Protein 4R4E (pdb70)

Foldseek 3Di:
DCVVCQQQDFDDFLVVLCVLQVDDSCRLVVLVVLVLADFDADPVRTGGHGNNRSVSSNVVVVVVVVVDDSVRVCVVVVVVVPPD/DVVVVQQFDFAAFPVVLCVVLVDDPVVLVVCVVVVLAPFDADPVRTTTGGNVRSVLSNVVSVVVVVPDDPVRSVVVSVVVVVD

Nearest PDB structures (foldseek):
  4r4e-assembly1_B  TM=1.012E+00  e=9.811E-15  Bacillus subtilis subsp. subtilis str. 168
  4r4e-assembly1_A  TM=9.174E-01  e=5.681E-12  Bacillus subtilis subsp. subtilis str. 168
  7tea-assembly2_C  TM=9.817E-01  e=4.533E-08  Staphylococcus aureus
  4r24-assembly1_B  TM=9.501E-01  e=2.844E-07  Priestia megaterium WSH-002
  2zhg-assembly1_A-2  TM=8.916E-01  e=2.423E-03  Escherichia coli K-12

InterPro domains:
  IPR000551 MerR-type HTH domain [PF13411] (14-78)
  IPR000551 MerR-type HTH domain [PS00552] (15-37)
  IPR000551 MerR-type HTH domain [PS50937] (11-79)
  IPR000551 MerR-type HTH domain [SM00422] (12-80)
  IPR009061 Putative DNA-binding domain superfamily [SSF46955] (12-92)
  IPR047057 MerR transcriptional regulator [PTHR30204] (10-109)

Solvent-accessible surface area: 10407 Å² total; per-residue (Å²): 192,88,92,89,105,147,80,73,54,57,82,28,57,33,36,77,0,63,151,87,4,141,5,47,16,171,63,0,105,96,7,40,129,36,60,6,5,131,12,44,105,56,192,42,94,166,41,50,0,7,87,62,6,12,54,23,0,74,90,0,40,104,4,43,114,87,44,5,50,31,23,0,0,90,60,12,19,64,101,60,102,86,107,150,194,71,63,103,89,147,100,50,91,44,96,60,65,51,37,81,2,62,137,94,1,123,6,47,35,147,49,0,103,81,13,27,140,46,40,14,1,138,4,48,104,48,182,38,106,168,53,43,0,7,98,71,8,15,80,20,0,72,62,0,49,86,5,67,120,71,45,6,48,41,22,0,0,91,38,33,14,59,98,48,110,91,122

Secondary structure (DSSP, 8-state):
-HHHHHHH---EEHHHHHHHHT--HHHHHHHHHTTS---EE-SS--EEE-HHHHHHHHHHHHHHHTT--HHHHHHHHHHHHT-/-TTHHHHT---EEHHHHHHHH---HHHHHHHHHTTS---EE-TT--EEE-HHHHHHHHHHHHHHHTT--HHHHHHHHHHHTT--

GO terms:
  GO:0042802 identical protein binding (F, IPI)
  GO:0005515 protein binding (F, IPI)

Sequence (167 aa):
MSDNIRRSMPLFPIGIVMQLTELSARQIRYYEENGLIFPARTEGNRRLFSFHDVDKLLEIKHLIEQGVNMAGIKQILAKAEAEPMSDNIRRSMPLFPIGIVMQLTELSARQIRYYEENGLIFPARTEGNRRLFSFHDVDKLLEIKHLIEQGVNMAGIKQILAKAEAE

CATH classification: 1.10.1660.10

Radius of gyration: 20.87 Å; Cα contacts (8 Å, |Δi|>4): 191; chains: 2; bounding box: 26×64×48 Å

B-factor: mean 81.99, std 25.89, range [33.85, 176.74]

Organism: Bacillus subtilis (strain 168) (NCBI:txid224308)

Structure (mmCIF, N/CA/C/O backbone):
data_4R4E
#
_entry.id   4R4E
#
_cell.length_a   76.350
_cell.length_b   103.300
_cell.length_c   137.140
_cell.angle_alpha   90.00
_cell.angle_beta   90.00
_cell.angle_gamma   90.00
#
_symmetry.space_group_name_H-M   'I 21 21 21'
#
loop_
_entity.id
_entity.type
_entity.pdbx_description
1 polymer 'HTH-type transcriptional regulator GlnR'
2 polymer "DNA (5'-D(*AP*TP*TP*CP*TP*GP*AP*CP*A)-3')"
3 polymer "DNA (5'-D(*TP*GP*TP*CP*AP*GP*TP*A)-3')"
4 non-polymer '3-CYCLOHEXYL-1-PROPYLSULFONIC ACID'
5 water water
#
loop_
_atom_site.group_PDB
_atom_site.id
_atom_site.type_symbol
_atom_site.label_atom_id
_atom_site.label_alt_id
_atom_site.label_comp_id
_atom_site.label_asym_id
_atom_site.label_entity_id
_atom_site.label_seq_id
_atom_site.pdbx_PDB_ins_code
_atom_site.Cartn_x
_atom_site.Cartn_y
_atom_site.Cartn_z
_atom_site.occupancy
_atom_site.B_iso_or_equiv
_atom_site.auth_seq_id
_atom_site.auth_comp_id
_atom_site.auth_asym_id
_atom_site.auth_atom_id
_atom_site.pdbx_PDB_model_num
ATOM 1 N N . MET A 1 1 ? 11.800 27.423 0.742 1.00 156.22 1 MET B N 1
ATOM 2 C CA . MET A 1 1 ? 11.179 26.405 1.636 1.00 157.62 1 MET B CA 1
ATOM 3 C C . MET A 1 1 ? 11.133 26.854 3.094 1.00 157.44 1 MET B C 1
ATOM 4 O O . MET A 1 1 ? 11.558 26.131 3.996 1.00 158.87 1 MET B O 1
ATOM 9 N N . SER A 1 2 ? 10.610 28.054 3.323 1.00 154.99 2 SER B N 1
ATOM 10 C CA . SER A 1 2 ? 10.503 28.589 4.675 1.00 152.25 2 SER B CA 1
ATOM 11 C C . SER A 1 2 ? 9.403 27.866 5.445 1.00 151.53 2 SER B C 1
ATOM 12 O O . SER A 1 2 ? 8.877 28.383 6.431 1.00 151.07 2 SER B O 1
ATOM 15 N N . ASP A 1 3 ? 9.058 26.664 4.998 1.00 150.94 3 ASP B N 1
ATOM 16 C CA . ASP A 1 3 ? 8.005 25.893 5.648 1.00 150.67 3 ASP B CA 1
ATOM 17 C C . ASP A 1 3 ? 8.582 25.001 6.741 1.00 148.37 3 ASP B C 1
ATOM 18 O O . ASP A 1 3 ? 7.952 24.801 7.791 1.00 150.12 3 ASP B O 1
ATOM 23 N N . ASN A 1 4 ? 9.784 24.474 6.494 1.00 144.13 4 ASN B N 1
ATOM 24 C CA . ASN A 1 4 ? 10.365 23.560 7.457 1.00 141.70 4 ASN B CA 1
ATOM 25 C C . ASN A 1 4 ? 10.612 24.207 8.801 1.00 139.94 4 ASN B C 1
ATOM 26 O O . ASN A 1 4 ? 10.395 23.572 9.833 1.00 139.70 4 ASN B O 1
ATOM 31 N N . ILE A 1 5 ? 11.046 25.461 8.799 1.00 136.55 5 ILE B N 1
ATOM 32 C CA . ILE A 1 5 ? 11.303 26.164 10.047 1.00 132.43 5 ILE B CA 1
ATOM 33 C C . ILE A 1 5 ? 9.989 26.317 10.802 1.00 128.25 5 ILE B C 1
ATOM 34 O O . ILE A 1 5 ? 9.954 26.233 12.026 1.00 127.52 5 ILE B O 1
ATOM 39 N N . ARG A 1 6 ? 8.906 26.531 10.064 1.00 123.86 6 ARG B N 1
ATOM 40 C CA . ARG A 1 6 ? 7.602 26.679 10.685 1.00 119.60 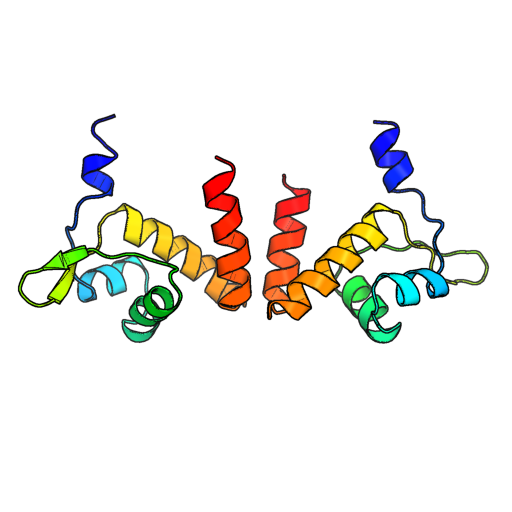6 ARG B CA 1
ATOM 41 C C . ARG A 1 6 ? 7.111 25.351 11.216 1.00 115.61 6 ARG B C 1
ATOM 42 O O . ARG A 1 6 ? 6.402 25.308 12.217 1.00 119.32 6 ARG B O 1
ATOM 50 N N . ARG A 1 7 ? 7.489 24.266 10.547 1.00 110.23 7 ARG B N 1
ATOM 51 C CA . ARG A 1 7 ? 7.054 22.943 10.969 1.00 105.07 7 ARG B CA 1
ATOM 52 C C . ARG A 1 7 ? 7.896 22.404 12.128 1.00 98.64 7 ARG B C 1
ATOM 53 O O . ARG A 1 7 ? 7.442 21.560 12.899 1.00 94.19 7 ARG B O 1
ATOM 61 N N . SER A 1 8 ? 9.115 22.908 12.258 1.00 91.12 8 SER B N 1
ATOM 62 C CA . SER A 1 8 ? 10.002 22.482 13.330 1.00 93.51 8 SER B CA 1
ATOM 63 C C . SER A 1 8 ? 9.947 23.529 14.425 1.00 94.25 8 SER B C 1
ATOM 64 O O . SER A 1 8 ? 10.894 23.700 15.192 1.00 94.81 8 SER B O 1
ATOM 67 N N . MET A 1 9 ? 8.820 24.223 14.496 1.00 91.08 9 MET B N 1
ATOM 68 C CA . MET A 1 9 ? 8.645 25.295 15.461 1.00 92.13 9 MET B CA 1
ATOM 69 C C . MET A 1 9 ? 7.747 24.914 16.641 1.00 90.52 9 MET B C 1
ATOM 70 O O . MET A 1 9 ? 6.584 24.558 16.456 1.00 90.82 9 MET B O 1
ATOM 75 N N . PRO A 1 10 ? 8.286 24.974 17.874 1.00 87.21 10 PRO B N 1
ATOM 76 C CA . PRO A 1 10 ? 7.528 24.637 19.090 1.00 84.17 10 PRO B CA 1
ATOM 77 C C . PRO A 1 10 ? 6.342 25.578 19.238 1.00 79.71 10 PRO B C 1
ATOM 78 O O . PRO A 1 10 ? 6.518 26.780 19.400 1.00 85.21 10 PRO B O 1
ATOM 82 N N . LEU A 1 11 ? 5.134 25.038 19.190 1.00 76.73 11 LEU B N 1
ATOM 83 C CA . LEU A 1 11 ? 3.961 25.880 19.293 1.00 74.19 11 LEU B CA 1
ATOM 84 C C . LEU A 1 11 ? 2.918 25.434 20.301 1.00 77.88 11 LEU B C 1
ATOM 85 O O . LEU A 1 11 ? 2.341 26.274 20.984 1.00 83.66 11 LEU B O 1
ATOM 90 N N . PHE A 1 12 ? 2.656 24.132 20.400 1.00 84.01 12 PHE B N 1
ATOM 91 C CA . PHE A 1 12 ? 1.637 23.665 21.345 1.00 87.25 12 PHE B CA 1
ATOM 92 C C . PHE A 1 12 ? 2.102 22.725 22.429 1.00 83.47 12 PHE B C 1
ATOM 93 O O . PHE A 1 12 ? 3.040 21.948 22.247 1.00 86.42 12 PHE B O 1
ATOM 101 N N . PRO A 1 13 ? 1.442 22.800 23.593 1.00 80.29 13 PRO B N 1
ATOM 102 C CA . PRO A 1 13 ? 1.745 21.969 24.755 1.00 78.61 13 PRO B CA 1
ATOM 103 C C . PRO A 1 13 ? 0.992 20.633 24.687 1.00 77.50 13 PRO B C 1
ATOM 104 O O . PRO A 1 13 ? -0.009 20.504 23.975 1.00 68.95 13 PRO B O 1
ATOM 108 N N . ILE A 1 14 ? 1.495 19.657 25.442 1.00 79.60 14 ILE B N 1
ATOM 109 C CA . ILE A 1 14 ? 0.962 18.294 25.527 1.00 70.68 14 ILE B CA 1
ATOM 110 C C . ILE A 1 14 ? -0.577 18.195 25.503 1.00 73.85 14 ILE B C 1
ATOM 111 O O . ILE A 1 14 ? -1.143 17.282 24.895 1.00 72.66 14 ILE B O 1
ATOM 116 N N . GLY A 1 15 ? -1.243 19.135 26.166 1.00 72.94 15 GLY B N 1
ATOM 117 C CA . GLY A 1 15 ? -2.694 19.133 26.212 1.00 70.47 15 GLY B CA 1
ATOM 118 C C . GLY A 1 15 ? -3.363 19.353 24.866 1.00 70.76 15 GLY B C 1
ATOM 119 O O . GLY A 1 15 ? -4.349 18.690 24.563 1.00 74.11 15 GLY B O 1
ATOM 120 N N . ILE A 1 16 ? -2.856 20.283 24.056 1.00 71.63 16 ILE B N 1
ATOM 121 C CA . ILE A 1 16 ? -3.442 20.534 22.733 1.00 69.36 16 ILE B CA 1
ATOM 122 C C . ILE A 1 16 ? -3.150 19.336 21.823 1.00 68.48 16 ILE B C 1
ATOM 123 O O . ILE A 1 16 ? -4.028 18.862 21.097 1.00 67.89 16 ILE B O 1
ATOM 128 N N . VAL A 1 17 ? -1.914 18.844 21.885 1.00 68.06 17 VAL B N 1
ATOM 129 C CA . VAL A 1 17 ? -1.492 17.694 21.092 1.00 65.86 17 VAL B CA 1
ATOM 130 C C . VAL A 1 17 ? -2.461 16.536 21.300 1.00 67.21 17 VAL B C 1
ATOM 131 O O . VAL A 1 17 ? -2.898 15.889 20.351 1.00 68.01 17 VAL B O 1
ATOM 135 N N . MET A 1 18 ? -2.794 16.277 22.553 1.00 65.96 18 MET B N 1
ATOM 136 C CA . MET A 1 18 ? -3.717 15.206 22.863 1.00 72.13 18 MET B CA 1
ATOM 137 C C . MET A 1 18 ? -4.989 15.341 22.037 1.00 73.07 18 MET B C 1
ATOM 138 O O . MET A 1 18 ? -5.548 14.346 21.583 1.00 76.58 18 MET B O 1
ATOM 143 N N . GLN A 1 19 ? -5.440 16.572 21.837 1.00 76.32 19 GLN B N 1
ATOM 144 C CA . GLN A 1 19 ? -6.660 16.817 21.072 1.00 81.29 19 GLN B CA 1
ATOM 145 C C . GLN A 1 19 ? -6.455 16.613 19.570 1.00 81.63 19 GLN B C 1
ATOM 146 O O . GLN A 1 19 ? -7.374 16.198 18.858 1.00 81.10 19 GLN B O 1
ATOM 152 N N . LEU A 1 20 ? -5.244 16.891 19.097 1.00 76.76 20 LEU B N 1
ATOM 153 C CA . LEU A 1 20 ? -4.932 16.749 17.681 1.00 79.66 20 LEU B CA 1
ATOM 154 C C . LEU A 1 20 ? -4.593 15.321 17.243 1.00 83.65 20 LEU B C 1
ATOM 155 O O . LEU A 1 20 ? -4.664 15.006 16.052 1.00 83.56 20 LEU B O 1
ATOM 160 N N . THR A 1 21 ? -4.240 14.459 18.198 1.00 82.02 21 THR B N 1
ATOM 161 C CA . THR A 1 21 ? -3.863 13.080 17.884 1.00 75.97 21 THR B CA 1
ATOM 162 C C . THR A 1 21 ? -4.672 12.027 18.627 1.00 77.63 21 THR B C 1
ATOM 163 O O . THR A 1 21 ? -4.543 10.831 18.355 1.00 80.25 21 THR B O 1
ATOM 167 N N . GLU A 1 22 ? -5.502 12.459 19.564 1.00 73.06 22 GLU B N 1
ATOM 168 C CA . GLU A 1 22 ? -6.296 11.515 20.340 1.00 76.75 22 GLU B CA 1
ATOM 169 C C . GLU A 1 22 ? -5.410 10.533 21.110 1.00 72.61 22 GLU B C 1
ATOM 170 O O . GLU A 1 22 ? -5.807 9.403 21.365 1.00 75.45 22 GLU B O 1
ATOM 176 N N . LEU A 1 23 ? -4.205 10.961 21.465 1.00 72.83 23 LEU B N 1
ATOM 177 C CA . LEU A 1 23 ? -3.284 10.125 22.231 1.00 69.46 23 LEU B CA 1
ATOM 178 C C . LEU A 1 23 ? -3.219 10.650 23.659 1.00 71.74 23 LEU B C 1
ATOM 179 O O . LEU A 1 23 ? -3.192 11.865 23.866 1.00 75.11 23 LEU B O 1
ATOM 184 N N . SER A 1 24 ? -3.182 9.757 24.645 1.00 68.16 24 SER B N 1
ATOM 185 C CA . SER A 1 24 ? -3.113 10.211 26.036 1.00 66.96 24 SER B CA 1
ATOM 186 C C . SER A 1 24 ? -1.739 10.807 26.322 1.00 65.60 24 SER B C 1
ATOM 187 O O . SER A 1 24 ? -0.780 10.601 25.571 1.00 65.63 24 SER B O 1
ATOM 190 N N . ALA A 1 25 ? -1.634 11.545 27.415 1.00 63.07 25 ALA B N 1
ATOM 191 C CA . ALA A 1 25 ? -0.356 12.139 27.751 1.00 61.10 25 ALA B CA 1
ATOM 192 C C . ALA A 1 25 ? 0.642 11.035 28.101 1.00 61.60 25 ALA B C 1
ATOM 193 O O . ALA A 1 25 ? 1.845 11.163 27.834 1.00 56.53 25 ALA B O 1
ATOM 195 N N . ARG A 1 26 ? 0.133 9.944 28.676 1.00 61.01 26 ARG B N 1
ATOM 196 C CA . ARG A 1 26 ? 0.973 8.810 29.057 1.00 61.94 26 ARG B CA 1
ATOM 197 C C . ARG A 1 26 ? 1.622 8.263 27.803 1.00 63.85 26 ARG B C 1
ATOM 198 O O . ARG A 1 26 ? 2.840 8.074 27.750 1.00 70.40 26 ARG B O 1
ATOM 206 N N . GLN A 1 27 ? 0.792 8.019 26.792 1.00 59.69 27 GLN B N 1
ATOM 207 C CA . GLN A 1 27 ? 1.257 7.476 25.518 1.00 60.06 27 GLN B CA 1
ATOM 208 C C . GLN A 1 27 ? 2.268 8.393 24.871 1.00 63.78 27 GLN B C 1
ATOM 209 O O . GLN A 1 27 ? 3.385 7.978 24.532 1.00 62.78 27 GLN B O 1
ATOM 215 N N . ILE A 1 28 ? 1.854 9.648 24.706 1.00 63.21 28 ILE B N 1
ATOM 216 C CA . ILE A 1 28 ? 2.687 10.661 24.084 1.00 65.55 28 ILE B CA 1
ATOM 217 C C . ILE A 1 28 ? 4.048 10.725 24.759 1.00 66.24 28 ILE B C 1
ATOM 218 O O . ILE A 1 28 ? 5.078 10.724 24.088 1.00 66.05 28 ILE B O 1
ATOM 223 N N . ARG A 1 29 ? 4.053 10.758 26.086 1.00 59.59 29 ARG B N 1
ATOM 224 C CA . ARG A 1 29 ? 5.305 10.834 26.814 1.00 66.12 29 ARG B CA 1
ATOM 225 C C . ARG A 1 29 ? 6.090 9.532 26.690 1.00 71.04 29 ARG B C 1
ATOM 226 O O . ARG A 1 29 ? 7.325 9.540 26.575 1.00 65.19 29 ARG B O 1
ATOM 234 N N . TYR A 1 30 ? 5.364 8.417 26.697 1.00 71.36 30 TYR B N 1
ATOM 235 C CA . TYR A 1 30 ? 5.985 7.102 26.604 1.00 73.94 30 TYR B CA 1
ATOM 236 C C . TYR A 1 30 ? 6.740 6.926 25.291 1.00 75.45 30 TYR B C 1
ATOM 237 O O . TYR A 1 30 ? 7.870 6.419 25.277 1.00 74.54 30 TYR B O 1
ATOM 246 N N . TYR A 1 31 ? 6.127 7.344 24.187 1.00 71.96 31 TYR B N 1
ATOM 247 C CA . TYR A 1 31 ? 6.801 7.224 22.903 1.00 72.39 31 TYR B CA 1
ATOM 248 C C . TYR A 1 31 ? 8.100 8.028 22.951 1.00 72.74 31 TYR B C 1
ATOM 249 O O . TYR A 1 31 ? 9.076 7.687 22.284 1.00 73.11 31 TYR B O 1
ATOM 258 N N . GLU A 1 32 ? 8.117 9.092 23.748 1.00 75.37 32 GLU B N 1
ATOM 259 C CA . GLU A 1 32 ? 9.325 9.896 23.889 1.00 80.12 32 GLU B CA 1
ATOM 260 C C . GLU A 1 32 ? 10.405 9.093 24.641 1.00 82.80 32 GLU B C 1
ATOM 261 O O . GLU A 1 32 ? 11.585 9.149 24.290 1.00 84.40 32 GLU B O 1
ATOM 267 N N . GLU A 1 33 ? 10.003 8.341 25.665 1.00 81.82 33 GLU B N 1
ATOM 268 C CA . GLU A 1 33 ? 10.950 7.520 26.422 1.00 85.87 33 GLU B CA 1
ATOM 269 C C . GLU A 1 33 ? 11.641 6.503 25.520 1.00 87.35 33 GLU B C 1
ATOM 270 O O . GLU A 1 33 ? 12.704 5.986 25.855 1.00 87.99 33 GLU B O 1
ATOM 276 N N . ASN A 1 34 ? 11.034 6.207 24.378 1.00 84.60 34 ASN B N 1
ATOM 277 C CA . ASN A 1 34 ? 11.622 5.245 23.459 1.00 83.22 34 ASN B CA 1
ATOM 278 C C . ASN A 1 34 ? 12.390 5.894 22.317 1.00 82.44 34 ASN B C 1
ATOM 279 O O . ASN A 1 34 ? 12.840 5.214 21.395 1.00 82.69 34 ASN B O 1
ATOM 284 N N . GLY A 1 35 ? 12.539 7.209 22.378 1.00 76.00 35 GLY B N 1
ATOM 285 C CA . GLY A 1 35 ? 13.274 7.896 21.339 1.00 79.72 35 GLY B CA 1
ATOM 286 C C . GLY A 1 35 ? 12.482 8.087 20.064 1.00 84.53 35 GLY B C 1
ATOM 287 O O . GLY A 1 35 ? 13.044 8.472 19.042 1.00 87.75 35 GLY B O 1
ATOM 288 N N . LEU A 1 36 ? 11.180 7.822 20.114 1.00 86.44 36 LEU B N 1
ATOM 289 C CA . LEU A 1 36 ? 10.325 7.989 18.942 1.00 86.63 36 LEU B CA 1
ATOM 290 C C . LEU A 1 36 ? 10.114 9.463 18.575 1.00 89.28 36 LEU B C 1
ATOM 291 O O . LEU A 1 36 ? 9.929 9.796 17.401 1.00 91.06 36 LEU B O 1
ATOM 296 N N . ILE A 1 37 ? 10.143 10.338 19.578 1.00 87.78 37 ILE B N 1
ATOM 297 C CA . ILE A 1 37 ? 9.964 11.770 19.359 1.00 88.0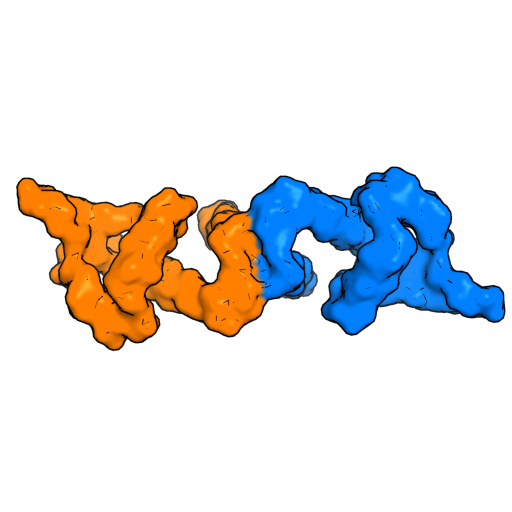8 37 ILE B CA 1
ATOM 298 C C . ILE A 1 37 ? 10.935 12.575 20.211 1.00 92.59 37 ILE B C 1
ATOM 299 O O . ILE A 1 37 ? 11.390 12.118 21.260 1.00 91.13 37 ILE B O 1
ATOM 304 N N . PHE A 1 38 ? 11.231 13.783 19.749 1.00 96.24 38 PHE B N 1
ATOM 305 C CA . PHE A 1 38 ? 12.157 14.678 20.425 1.00 100.91 38 PHE B CA 1
ATOM 306 C C . PHE A 1 38 ? 11.578 16.092 20.563 1.00 99.91 38 PHE B C 1
ATOM 307 O O . PHE A 1 38 ? 12.034 17.027 19.908 1.00 99.86 38 PHE B O 1
ATOM 315 N N . PRO A 1 39 ? 10.558 16.258 21.421 1.00 99.02 39 PRO B N 1
ATOM 316 C CA . PRO A 1 39 ? 9.885 17.541 21.673 1.00 96.70 39 PRO B CA 1
ATOM 317 C C . PRO A 1 3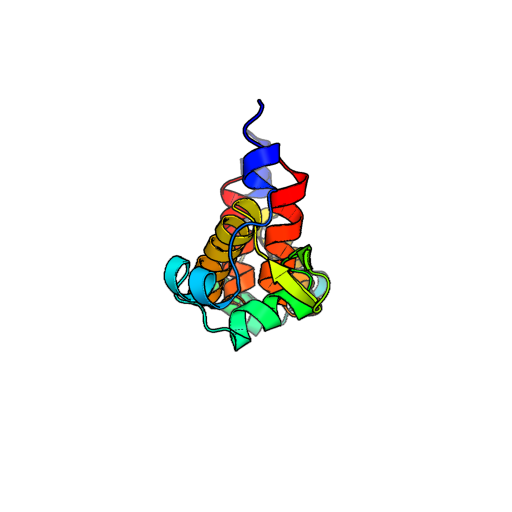9 ? 10.804 18.541 22.361 1.00 96.09 39 PRO B C 1
ATOM 318 O O . PRO A 1 39 ? 11.583 18.165 23.235 1.00 101.89 39 PRO B O 1
ATOM 322 N N . ALA A 1 40 ? 10.711 19.813 21.984 1.00 94.44 40 ALA B N 1
ATOM 323 C CA . ALA A 1 40 ? 11.542 20.834 22.615 1.00 90.30 40 ALA B CA 1
ATOM 324 C C . ALA A 1 40 ? 10.986 21.173 24.000 1.00 87.59 40 ALA B C 1
ATOM 325 O O . ALA A 1 40 ? 9.815 20.913 24.297 1.00 80.67 40 ALA B O 1
ATOM 327 N N . ARG A 1 41 ? 11.827 21.760 24.842 1.00 87.55 41 ARG B N 1
ATOM 328 C CA . ARG A 1 41 ? 11.425 22.121 26.198 1.00 86.83 41 ARG B CA 1
ATOM 329 C C . ARG A 1 41 ? 11.517 23.625 26.464 1.00 86.02 41 ARG B C 1
ATOM 330 O O . ARG A 1 41 ? 12.281 24.330 25.808 1.00 84.71 41 ARG B O 1
ATOM 338 N N . THR A 1 42 ? 10.743 24.104 27.434 1.00 86.59 42 THR B N 1
ATOM 339 C CA . THR A 1 42 ? 10.748 25.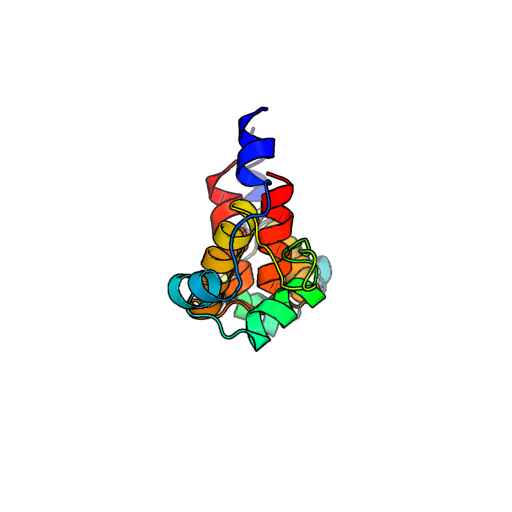518 27.810 1.00 87.19 42 THR B CA 1
ATOM 340 C C . THR A 1 42 ? 11.647 25.723 29.019 1.00 95.02 42 THR B C 1
ATOM 341 O O . THR A 1 42 ? 12.429 24.843 29.376 1.00 101.88 42 THR B O 1
ATOM 345 N N . GLU A 1 43 ? 11.533 26.889 29.649 1.00 100.17 43 GLU B N 1
ATOM 346 C CA . GLU A 1 43 ? 12.325 27.180 30.838 1.00 103.90 43 GLU B CA 1
ATOM 347 C C . GLU A 1 43 ? 11.775 26.371 32.002 1.00 101.75 43 GLU B C 1
ATOM 348 O O . GLU A 1 43 ? 12.482 26.104 32.972 1.00 104.20 43 GLU B O 1
ATOM 354 N N . GLY A 1 44 ? 10.506 25.990 31.894 1.00 99.31 44 GLY B N 1
ATOM 355 C CA . GLY A 1 44 ? 9.865 25.217 32.940 1.00 95.19 44 GLY B CA 1
ATOM 356 C C . GLY A 1 44 ? 9.837 23.740 32.622 1.00 94.55 44 GLY B C 1
ATOM 357 O O . GLY A 1 44 ? 9.056 22.982 33.201 1.00 98.69 44 GLY B O 1
ATOM 358 N N . ASN A 1 45 ? 10.694 23.331 31.695 1.00 92.36 45 ASN B N 1
ATOM 359 C CA . ASN A 1 45 ? 10.784 21.935 31.292 1.00 93.15 45 ASN B CA 1
ATOM 360 C C . ASN A 1 45 ? 9.481 21.424 30.689 1.00 92.33 45 ASN B C 1
ATOM 361 O O . ASN A 1 45 ? 9.281 20.216 30.592 1.00 95.08 45 ASN B O 1
ATOM 366 N N . ARG A 1 46 ? 8.589 22.336 30.30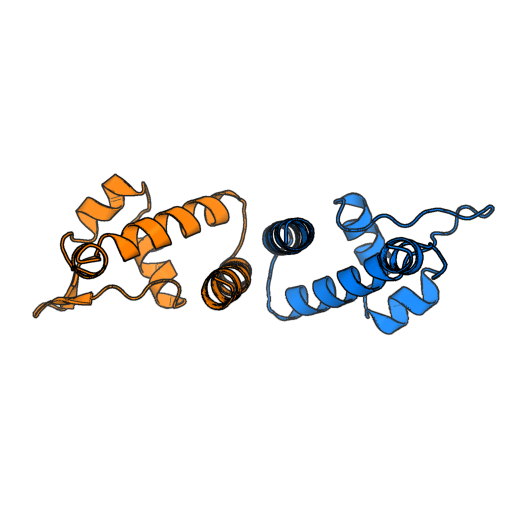9 1.00 94.07 46 ARG B N 1
ATOM 367 C CA . ARG A 1 46 ? 7.322 21.939 29.693 1.00 93.78 46 ARG B CA 1
ATOM 368 C C . ARG A 1 46 ? 7.539 21.665 28.209 1.00 92.4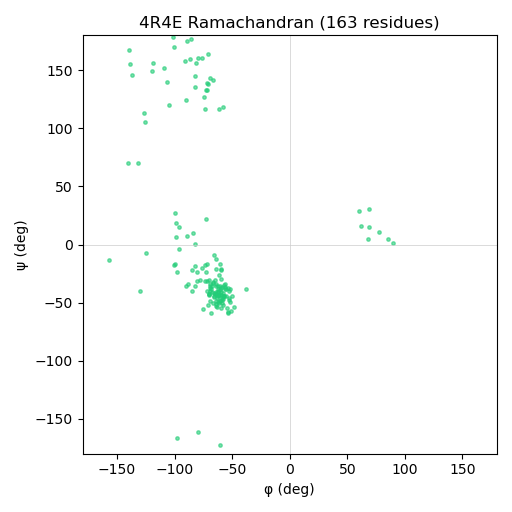1 46 ARG B C 1
ATOM 369 O O . ARG A 1 46 ? 8.211 22.423 27.500 1.00 93.44 46 ARG B O 1
ATOM 377 N N . ARG A 1 47 ? 6.965 20.566 27.745 1.00 87.49 47 ARG B N 1
ATOM 378 C CA . ARG A 1 47 ? 7.105 20.177 26.358 1.00 85.32 47 ARG B CA 1
ATOM 379 C C . ARG A 1 47 ? 6.305 21.059 25.400 1.00 80.74 47 ARG B C 1
ATOM 380 O O . ARG A 1 47 ? 5.128 21.353 25.628 1.00 75.61 47 ARG B O 1
ATOM 388 N N . LEU A 1 48 ? 6.967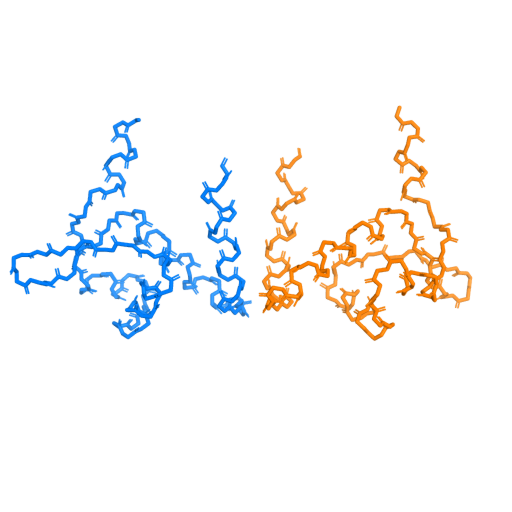 21.488 24.331 1.00 81.59 48 LEU B N 1
ATOM 389 C CA . LEU A 1 48 ? 6.334 22.299 23.296 1.00 81.33 48 LEU B CA 1
ATOM 390 C C . LEU A 1 48 ? 6.563 21.582 21.970 1.00 79.50 48 LEU B C 1
ATOM 391 O O . LEU A 1 48 ? 7.673 21.576 21.428 1.00 77.13 48 LEU B O 1
ATOM 396 N N . PHE A 1 49 ? 5.502 20.958 21.472 1.00 78.85 49 PHE B N 1
ATOM 397 C CA . PHE A 1 49 ? 5.554 20.201 20.230 1.00 81.50 49 PHE B CA 1
ATOM 398 C C . PHE A 1 49 ? 5.408 21.100 19.007 1.00 82.05 49 PHE B C 1
ATOM 399 O O . PHE A 1 49 ? 4.676 22.088 19.034 1.00 81.79 49 PHE B O 1
ATOM 407 N N . SER A 1 50 ? 6.115 20.746 17.939 1.00 84.23 50 SER B N 1
ATOM 408 C CA . SER A 1 50 ? 6.063 21.483 16.682 1.00 85.00 50 SER B CA 1
ATOM 409 C C . SER A 1 50 ? 5.154 20.706 15.736 1.00 83.66 50 SER B C 1
ATOM 410 O O . SER A 1 50 ? 4.641 19.653 16.103 1.00 88.67 50 SER B O 1
ATOM 413 N N . PHE A 1 51 ? 4.943 21.220 14.529 1.00 86.27 51 PHE B N 1
ATOM 414 C CA . PHE A 1 51 ? 4.099 20.529 13.557 1.00 88.57 51 PHE B CA 1
ATOM 415 C C . PHE A 1 51 ? 4.709 19.181 13.165 1.00 90.49 51 PHE B C 1
ATOM 416 O O . PHE A 1 51 ? 3.994 18.213 12.902 1.00 84.98 51 PHE B O 1
ATOM 424 N N . HIS A 1 52 ? 6.036 19.128 13.121 1.00 92.62 52 HIS B N 1
ATOM 425 C CA . HIS A 1 52 ? 6.729 17.898 12.775 1.00 96.69 52 HIS B CA 1
ATOM 426 C C . HIS A 1 52 ? 6.465 16.813 13.819 1.00 92.82 52 HIS B C 1
ATOM 427 O O . HIS A 1 52 ? 6.250 15.651 13.472 1.00 94.60 52 HIS B O 1
ATOM 434 N N . ASP A 1 53 ? 6.473 17.196 15.094 1.00 90.04 53 ASP B N 1
ATOM 435 C CA . ASP A 1 53 ? 6.236 16.252 16.183 1.00 83.58 53 ASP B CA 1
ATOM 436 C C . ASP A 1 53 ? 4.840 15.634 16.117 1.00 79.48 53 ASP B C 1
ATOM 437 O O . ASP A 1 53 ? 4.669 14.438 16.360 1.00 77.36 53 ASP B O 1
ATOM 442 N N . VAL A 1 54 ? 3.848 16.457 15.791 1.00 79.62 54 VAL B N 1
ATOM 443 C CA . VAL A 1 54 ? 2.454 16.015 15.686 1.00 81.14 54 VAL B CA 1
ATOM 444 C C . VAL A 1 54 ? 2.298 15.026 14.533 1.00 80.34 54 VAL B C 1
ATOM 445 O O . VAL A 1 54 ? 1.592 14.022 14.645 1.00 73.44 54 VAL B O 1
ATOM 449 N N . ASP A 1 55 ? 2.956 15.324 13.420 1.00 83.42 55 ASP B N 1
ATOM 450 C CA . ASP A 1 55 ? 2.910 14.448 12.261 1.00 88.20 55 ASP B CA 1
ATOM 451 C C . ASP A 1 55 ? 3.555 13.123 12.641 1.00 88.92 55 ASP B C 1
ATOM 452 O O . ASP A 1 55 ? 2.943 12.065 12.477 1.00 85.76 55 ASP B O 1
ATOM 457 N N . LYS A 1 56 ? 4.782 13.189 13.165 1.00 86.61 56 LYS B N 1
ATOM 458 C CA . LYS A 1 56 ? 5.510 11.991 13.577 1.00 86.02 56 LYS B CA 1
ATOM 459 C C . LYS A 1 56 ? 4.727 11.227 14.648 1.00 85.13 56 LYS B C 1
ATOM 460 O O . LYS A 1 56 ? 4.921 10.028 14.841 1.00 89.51 56 LYS B O 1
ATOM 466 N N . LEU A 1 57 ? 3.831 11.931 15.330 1.00 82.62 57 LEU B N 1
ATOM 467 C CA . LEU A 1 57 ? 3.002 11.337 16.371 1.00 76.30 57 LEU B CA 1
ATOM 468 C C . LEU A 1 57 ? 1.796 10.623 15.756 1.00 75.74 57 LEU B C 1
ATOM 469 O O . LEU A 1 57 ? 1.346 9.594 16.261 1.00 72.38 57 LEU B O 1
ATOM 474 N N . LEU A 1 58 ? 1.263 11.181 14.671 1.00 80.21 58 LEU B N 1
ATOM 475 C CA . LEU A 1 58 ? 0.120 10.578 13.986 1.00 76.61 58 LEU B CA 1
ATOM 476 C C . LEU A 1 58 ? 0.531 9.248 13.358 1.00 78.65 58 LEU B C 1
ATOM 477 O O . LEU A 1 58 ? -0.272 8.315 13.289 1.00 74.16 58 LEU B O 1
ATOM 482 N N . GLU A 1 59 ? 1.790 9.173 12.914 1.00 81.56 59 GLU B N 1
ATOM 483 C CA . GLU A 1 59 ? 2.354 7.955 12.325 1.00 81.09 59 GLU B CA 1
ATOM 484 C C . GLU A 1 59 ? 2.371 6.868 13.399 1.00 78.08 59 GLU B C 1
ATOM 485 O O . GLU A 1 59 ? 1.922 5.742 13.172 1.00 79.58 59 GLU B O 1
ATOM 491 N N . ILE A 1 60 ? 2.877 7.221 14.575 1.00 72.33 60 ILE B N 1
ATOM 492 C CA . ILE A 1 60 ? 2.946 6.289 15.686 1.00 70.86 60 ILE B CA 1
ATOM 493 C C . ILE A 1 60 ? 1.551 5.801 16.049 1.00 70.64 60 ILE B C 1
ATOM 494 O O . ILE A 1 60 ? 1.365 4.628 16.380 1.00 71.97 60 ILE B O 1
ATOM 499 N N . LYS A 1 61 ? 0.561 6.684 15.979 1.00 71.26 61 LYS B N 1
ATOM 500 C CA . LYS A 1 61 ? -0.788 6.252 16.336 1.00 75.25 61 LYS B CA 1
ATOM 501 C C . LYS A 1 61 ? -1.289 5.183 15.379 1.00 72.02 61 LYS B C 1
ATOM 502 O O . LYS A 1 61 ? -1.897 4.192 15.799 1.00 64.12 61 LYS B O 1
ATOM 508 N N . HIS A 1 62 ? -1.023 5.390 14.091 1.00 74.23 62 HIS B N 1
ATOM 509 C CA . HIS A 1 62 ? -1.451 4.456 13.062 1.00 78.80 62 HIS B CA 1
ATOM 510 C C . HIS A 1 62 ? -0.872 3.066 13.318 1.00 77.79 62 HIS B C 1
ATOM 511 O O . HIS A 1 62 ? -1.605 2.070 13.337 1.00 76.32 62 HIS B O 1
ATOM 518 N N . LEU A 1 63 ? 0.438 3.003 13.532 1.00 73.73 63 LEU B N 1
ATOM 519 C CA . LEU A 1 63 ? 1.092 1.730 13.797 1.00 71.93 63 LEU B CA 1
ATOM 520 C C . LEU A 1 63 ? 0.612 1.153 15.124 1.00 69.80 63 LEU B C 1
ATOM 521 O O . LEU A 1 63 ? 0.289 -0.030 15.207 1.00 67.92 63 LEU B O 1
ATOM 526 N N . ILE A 1 64 ? 0.558 2.001 16.149 1.00 74.80 64 ILE B N 1
ATOM 527 C CA . ILE A 1 64 ? 0.118 1.599 17.487 1.00 77.21 64 ILE B CA 1
ATOM 528 C C . ILE A 1 64 ? -1.237 0.898 17.420 1.00 76.37 64 ILE B C 1
ATOM 529 O O . ILE A 1 64 ? -1.472 -0.085 18.122 1.00 70.02 64 ILE B O 1
ATOM 534 N N . GLU A 1 65 ? -2.123 1.413 16.571 1.00 77.48 65 GLU B N 1
ATOM 535 C CA . GLU A 1 65 ? -3.450 0.840 16.420 1.00 82.17 65 GLU B CA 1
ATOM 536 C C . GLU A 1 65 ? -3.383 -0.428 15.596 1.00 84.00 65 GLU B C 1
ATOM 537 O O . GLU A 1 65 ? -4.286 -1.257 15.652 1.00 90.94 65 GLU B O 1
ATOM 543 N N . GLN A 1 66 ? -2.308 -0.575 14.831 1.00 81.71 66 GLN B N 1
ATOM 544 C CA . GLN A 1 66 ? -2.119 -1.762 14.009 1.00 77.59 66 GLN B CA 1
ATOM 545 C C . GLN A 1 66 ? -1.548 -2.910 14.845 1.00 77.32 66 GLN B C 1
ATOM 546 O O . GLN A 1 66 ? -1.308 -3.994 14.327 1.00 82.30 66 GLN B O 1
ATOM 552 N N . GLY A 1 67 ? -1.323 -2.666 16.135 1.00 75.41 67 GLY B N 1
ATOM 553 C CA . GLY A 1 67 ? -0.785 -3.701 17.007 1.00 74.46 67 GLY B CA 1
ATOM 554 C C . GLY A 1 67 ? 0.734 -3.771 17.104 1.00 74.75 67 GLY B C 1
ATOM 555 O O . GLY A 1 67 ? 1.282 -4.631 17.803 1.00 71.46 67 GLY B O 1
ATOM 556 N N . VAL A 1 68 ? 1.423 -2.873 16.408 1.00 68.35 68 VAL B N 1
ATOM 557 C CA . VAL A 1 68 ? 2.882 -2.856 16.427 1.00 67.36 68 VAL B CA 1
ATOM 558 C C . VAL A 1 68 ? 3.426 -2.354 17.766 1.00 68.55 68 VAL B C 1
ATOM 559 O O . VAL A 1 68 ? 2.965 -1.334 18.283 1.00 69.28 68 VAL B O 1
ATOM 563 N N . ASN A 1 69 ? 4.399 -3.067 18.330 1.00 65.64 69 ASN B N 1
ATOM 564 C CA . ASN A 1 69 ? 4.991 -2.655 19.603 1.00 64.49 69 ASN B CA 1
ATOM 565 C C . ASN A 1 69 ? 6.121 -1.644 19.374 1.00 68.74 69 ASN B C 1
ATOM 566 O O . ASN A 1 69 ? 6.458 -1.333 18.232 1.00 72.59 69 ASN B O 1
ATOM 571 N N . MET A 1 70 ? 6.711 -1.140 20.456 1.00 69.44 70 MET B N 1
ATOM 572 C CA . MET A 1 70 ? 7.779 -0.151 20.342 1.00 71.88 70 MET B CA 1
ATOM 573 C C . MET A 1 70 ? 8.943 -0.616 19.479 1.00 73.97 70 MET B C 1
ATOM 574 O O . MET A 1 70 ? 9.444 0.139 18.646 1.00 78.83 70 MET B O 1
ATOM 579 N N . ALA A 1 71 ? 9.374 -1.857 19.673 1.00 73.63 71 ALA B N 1
ATOM 580 C CA . ALA A 1 71 ? 10.482 -2.398 18.892 1.00 70.35 71 ALA B CA 1
ATOM 581 C C . ALA A 1 71 ? 10.142 -2.324 17.409 1.00 69.45 71 ALA B C 1
ATOM 582 O O . ALA A 1 71 ? 10.970 -1.924 16.582 1.00 70.92 71 ALA B O 1
ATOM 584 N N . GLY A 1 72 ? 8.912 -2.708 17.083 1.00 65.61 72 GLY B N 1
ATOM 585 C CA . GLY A 1 72 ? 8.476 -2.695 15.701 1.00 60.23 72 GLY B CA 1
ATOM 586 C C . GLY A 1 72 ? 8.502 -1.308 15.096 1.00 64.79 72 GLY B C 1
ATOM 587 O O . GLY A 1 72 ? 8.943 -1.133 13.957 1.00 63.60 72 GLY B O 1
ATOM 588 N N . ILE A 1 73 ? 8.033 -0.322 15.859 1.00 65.77 73 ILE B N 1
ATOM 589 C CA . ILE A 1 73 ? 7.986 1.061 15.398 1.00 65.13 73 ILE B CA 1
ATOM 590 C C . ILE A 1 73 ? 9.380 1.665 15.245 1.00 67.77 73 ILE B C 1
ATOM 591 O O . ILE A 1 73 ? 9.645 2.442 14.315 1.00 62.68 73 ILE B O 1
ATOM 596 N N . LYS A 1 74 ? 10.270 1.323 16.165 1.00 68.04 74 LYS B N 1
ATOM 597 C CA . LYS A 1 74 ? 11.621 1.833 16.078 1.00 71.59 74 LYS B CA 1
ATOM 598 C C . LYS A 1 74 ? 12.184 1.321 14.752 1.00 76.47 74 LYS B C 1
ATOM 599 O O . LYS A 1 74 ? 12.748 2.080 13.963 1.00 77.04 74 LYS B O 1
ATOM 605 N N . GLN A 1 75 ? 11.995 0.029 14.504 1.00 75.91 75 GLN B N 1
ATOM 606 C CA . GLN A 1 75 ? 12.473 -0.607 13.283 1.00 74.15 75 GLN B CA 1
ATOM 607 C C . GLN A 1 75 ? 11.924 0.053 12.024 1.00 79.36 75 GLN B C 1
ATOM 608 O O . GLN A 1 75 ? 12.656 0.285 11.057 1.00 81.61 75 GLN B O 1
ATOM 614 N N . ILE A 1 76 ? 10.628 0.349 12.042 1.00 78.49 76 ILE B N 1
ATOM 615 C CA . ILE A 1 76 ? 9.963 0.978 10.911 1.00 77.48 76 ILE B CA 1
ATOM 616 C C . ILE A 1 76 ? 10.418 2.417 10.703 1.00 84.46 76 ILE B C 1
ATOM 617 O O . ILE A 1 76 ? 10.921 2.768 9.636 1.00 88.99 76 ILE B O 1
ATOM 622 N N . LEU A 1 77 ? 10.236 3.251 11.719 1.00 89.14 77 LEU B N 1
ATOM 623 C CA . LEU A 1 77 ? 10.634 4.646 11.617 1.00 95.46 77 LEU B CA 1
ATOM 624 C C . LEU A 1 77 ? 12.109 4.802 11.282 1.00 98.43 77 LEU B C 1
ATOM 625 O O . LEU A 1 77 ? 12.492 5.725 10.565 1.00 99.95 77 LEU B O 1
ATOM 630 N N . ALA A 1 78 ? 12.934 3.895 11.792 1.00 100.58 78 ALA B N 1
ATOM 631 C CA . ALA A 1 78 ? 14.369 3.959 11.541 1.00 105.56 78 ALA B CA 1
ATOM 632 C C . ALA A 1 78 ? 14.690 3.976 10.054 1.00 110.00 78 ALA B C 1
ATOM 633 O O . ALA A 1 78 ? 15.601 4.681 9.619 1.00 108.78 78 ALA B O 1
ATOM 635 N N . LYS A 1 79 ? 13.932 3.202 9.282 1.00 116.35 79 LYS B N 1
ATOM 636 C CA . LYS A 1 79 ? 14.138 3.099 7.842 1.00 122.12 79 LYS B CA 1
ATOM 637 C C . LYS A 1 79 ? 13.435 4.199 7.055 1.00 125.69 79 LYS B C 1
ATOM 638 O O . LYS A 1 79 ? 13.987 4.734 6.091 1.00 129.39 79 LYS B O 1
ATOM 644 N N . ALA A 1 80 ? 12.220 4.537 7.468 1.00 128.77 80 ALA B N 1
ATOM 645 C CA . ALA A 1 80 ? 11.445 5.568 6.790 1.00 133.63 80 ALA B CA 1
ATOM 646 C C . ALA A 1 80 ? 12.103 6.946 6.879 1.00 137.89 80 ALA B C 1
ATOM 647 O O . ALA A 1 80 ? 11.709 7.878 6.174 1.00 137.39 80 ALA B O 1
ATOM 649 N N . GLU A 1 81 ? 13.106 7.072 7.743 1.00 142.47 81 GLU B N 1
ATOM 650 C CA . GLU A 1 81 ? 13.800 8.343 7.919 1.00 146.99 81 GLU B CA 1
ATOM 651 C C . GLU A 1 81 ? 15.126 8.388 7.172 1.00 149.46 81 GLU B C 1
ATOM 652 O O . GLU A 1 81 ? 15.676 9.464 6.928 1.00 150.94 81 GLU B O 1
ATOM 658 N N . ALA A 1 82 ? 15.636 7.219 6.802 1.00 152.21 82 ALA B N 1
ATOM 659 C CA . ALA A 1 82 ? 16.907 7.149 6.097 1.00 156.14 82 ALA B CA 1
ATOM 660 C C . ALA A 1 82 ? 16.752 7.016 4.589 1.00 158.50 82 ALA B C 1
ATOM 661 O O . ALA A 1 82 ? 17.659 7.377 3.839 1.00 159.57 82 ALA B O 1
ATOM 663 N N . GLU A 1 83 ? 15.610 6.505 4.137 1.00 160.65 83 GLU B N 1
ATOM 664 C CA . GLU A 1 83 ? 15.395 6.337 2.704 1.00 163.62 83 GLU B CA 1
ATOM 665 C C . GLU A 1 83 ? 15.087 7.622 1.939 1.00 166.31 83 GLU B C 1
ATOM 666 O O . GLU A 1 83 ? 15.780 7.955 0.973 1.00 166.40 83 GLU B O 1
ATOM 672 N N . PRO A 1 84 ? 14.046 8.362 2.351 1.00 169.03 84 PRO B N 1
ATOM 673 C CA . PRO A 1 84 ? 13.737 9.598 1.625 1.00 171.37 84 PRO B CA 1
ATOM 674 C C . PRO A 1 84 ? 14.877 10.609 1.728 1.00 173.58 84 PRO B C 1
ATOM 675 O O . PRO A 1 84 ? 15.432 10.977 0.671 1.00 174.70 84 PRO B O 1
ATOM 680 N N . MET B 1 1 ? 11.979 -9.395 -14.585 1.00 90.49 1 MET A N 1
ATOM 681 C CA . MET B 1 1 ? 13.412 -9.791 -14.487 1.00 84.92 1 MET A CA 1
ATOM 682 C C . MET B 1 1 ? 13.576 -11.296 -14.292 1.00 82.86 1 MET A C 1
ATOM 683 O O . MET B 1 1 ? 12.761 -11.955 -13.639 1.00 75.32 1 MET A O 1
ATOM 688 N N . SER B 1 2 ? 14.635 -11.840 -14.878 1.00 79.69 2 SER A N 1
ATOM 689 C CA . SER B 1 2 ? 14.915 -13.258 -14.742 1.00 72.98 2 SER A CA 1
ATOM 690 C C . SER B 1 2 ? 15.384 -13.480 -13.304 1.00 68.82 2 SER A C 1
ATOM 691 O O . SER B 1 2 ? 15.394 -14.613 -12.801 1.00 60.87 2 SER A O 1
ATOM 694 N N . ASP B 1 3 ? 15.763 -12.388 -12.640 1.00 59.55 3 ASP A N 1
ATOM 695 C CA . ASP B 1 3 ? 16.232 -12.487 -11.273 1.00 60.77 3 ASP A CA 1
ATOM 696 C C . ASP B 1 3 ? 15.097 -12.822 -10.330 1.00 61.04 3 ASP A C 1
ATOM 697 O O . ASP B 1 3 ? 15.182 -13.784 -9.542 1.00 51.12 3 ASP A O 1
ATOM 702 N N . ASN B 1 4 ? 14.032 -12.028 -10.413 1.00 68.11 4 ASN A N 1
ATOM 703 C CA . ASN B 1 4 ? 12.870 -12.238 -9.563 1.00 68.58 4 ASN A CA 1
ATOM 704 C C . ASN B 1 4 ? 12.281 -13.625 -9.762 1.00 63.62 4 ASN A C 1
ATOM 705 O O . ASN B 1 4 ? 11.829 -14.257 -8.808 1.00 64.68 4 ASN A O 1
ATOM 710 N N . ILE B 1 5 ? 12.301 -14.124 -10.989 1.00 53.41 5 ILE A N 1
ATOM 711 C CA . ILE B 1 5 ? 11.758 -15.455 -11.200 1.00 57.39 5 ILE A CA 1
ATOM 712 C C . ILE B 1 5 ? 12.671 -16.490 -10.545 1.00 57.90 5 ILE A C 1
ATOM 713 O O . ILE B 1 5 ? 12.200 -17.509 -10.024 1.00 63.51 5 ILE A O 1
ATOM 718 N N . ARG B 1 6 ? 13.977 -16.222 -10.547 1.00 62.13 6 ARG A N 1
ATOM 719 C CA . ARG B 1 6 ? 14.949 -17.122 -9.913 1.00 53.40 6 ARG A CA 1
ATOM 720 C C . ARG B 1 6 ? 14.773 -17.079 -8.392 1.00 48.74 6 ARG A C 1
ATOM 721 O O . ARG B 1 6 ? 14.696 -18.123 -7.732 1.00 39.87 6 ARG A O 1
ATOM 729 N N . ARG B 1 7 ? 14.713 -15.869 -7.836 1.00 42.86 7 ARG A N 1
ATOM 730 C CA . ARG B 1 7 ? 14.525 -15.719 -6.393 1.00 55.33 7 ARG A CA 1
ATOM 731 C C . ARG B 1 7 ? 13.199 -16.346 -5.944 1.00 61.75 7 ARG A C 1
ATOM 732 O O . ARG B 1 7 ? 12.997 -16.590 -4.743 1.00 66.58 7 ARG A O 1
ATOM 740 N N . SER B 1 8 ? 12.301 -16.602 -6.903 1.00 60.20 8 SER A N 1
ATOM 741 C CA . SER B 1 8 ? 10.991 -17.178 -6.600 1.00 58.68 8 SER A CA 1
ATOM 742 C C . SER B 1 8 ? 10.847 -18.680 -6.840 1.00 61.89 8 SER A C 1
ATOM 743 O O . SER B 1 8 ? 9.916 -19.298 -6.335 1.00 66.73 8 SER A O 1
ATOM 746 N N . MET B 1 9 ? 11.751 -19.277 -7.607 1.00 61.44 9 MET A N 1
ATOM 747 C CA . MET B 1 9 ? 11.672 -20.711 -7.836 1.00 65.93 9 MET A CA 1
ATOM 748 C C . MET B 1 9 ? 11.712 -21.521 -6.539 1.00 69.71 9 MET A C 1
ATOM 749 O O . MET B 1 9 ? 12.680 -21.479 -5.787 1.00 76.20 9 MET A O 1
ATOM 754 N N . PRO B 1 10 ? 10.644 -22.271 -6.257 1.00 73.26 10 PRO A N 1
ATOM 755 C CA . PRO B 1 10 ? 10.603 -23.080 -5.035 1.00 70.62 10 PRO A CA 1
ATOM 756 C C . PRO B 1 10 ? 11.500 -24.295 -5.174 1.00 66.53 10 PRO A C 1
ATOM 757 O O . PRO B 1 10 ? 11.375 -25.055 -6.134 1.00 62.40 10 PRO A O 1
ATOM 761 N N . LEU B 1 11 ? 12.401 -24.485 -4.217 1.00 66.00 11 LEU A N 1
ATOM 762 C CA . LEU B 1 11 ? 13.300 -25.633 -4.272 1.00 64.52 11 LEU A CA 1
ATOM 763 C C . LEU B 1 11 ? 13.888 -26.064 -2.940 1.00 58.14 11 LEU A C 1
ATOM 764 O O . LEU B 1 11 ? 14.406 -27.164 -2.822 1.00 55.09 11 LEU A O 1
ATOM 769 N N . PHE B 1 12 ? 13.767 -25.224 -1.924 1.00 58.73 12 PHE A N 1
ATOM 770 C CA . PHE B 1 12 ? 14.312 -25.548 -0.616 1.00 56.08 12 PHE A CA 1
ATOM 771 C C . PHE B 1 12 ? 13.368 -26.290 0.333 1.00 64.20 12 PHE A C 1
ATOM 772 O O . PHE B 1 12 ? 12.253 -25.844 0.604 1.00 70.70 12 PHE A O 1
ATOM 780 N N . PRO B 1 13 ? 13.797 -27.459 0.829 1.00 70.07 13 PRO A N 1
ATOM 781 C CA . PRO B 1 13 ? 12.953 -28.226 1.757 1.00 66.97 13 PRO A CA 1
ATOM 782 C C . PRO B 1 13 ? 13.018 -27.680 3.181 1.00 65.42 13 PRO A C 1
ATOM 783 O O . PRO B 1 13 ? 13.943 -26.955 3.550 1.00 61.96 13 PRO A O 1
ATOM 787 N N . ILE B 1 14 ? 12.014 -28.035 3.971 1.00 67.01 14 ILE A N 1
ATOM 788 C CA . ILE B 1 14 ? 11.882 -27.552 5.337 1.00 64.42 14 ILE A CA 1
ATOM 789 C C . ILE B 1 14 ? 13.122 -27.868 6.184 1.00 57.87 14 ILE A C 1
ATOM 790 O O . ILE B 1 14 ? 13.505 -27.081 7.060 1.00 56.72 14 ILE A O 1
ATOM 795 N N . GLY B 1 15 ? 13.753 -29.002 5.905 1.00 50.80 15 GLY A N 1
ATOM 796 C CA . GLY B 1 15 ? 14.950 -29.399 6.637 1.00 59.29 15 GLY A CA 1
ATOM 797 C C . GLY B 1 15 ? 16.090 -28.376 6.688 1.00 61.03 15 GLY A C 1
ATOM 798 O O . GLY B 1 15 ? 16.512 -27.985 7.780 1.00 60.23 15 GLY A O 1
ATOM 799 N N . ILE B 1 16 ? 16.608 -27.945 5.535 1.00 55.57 16 ILE A N 1
ATOM 800 C CA . ILE B 1 16 ? 17.681 -26.952 5.543 1.00 58.60 16 ILE A CA 1
ATOM 801 C C . ILE B 1 16 ? 17.177 -25.618 6.040 1.00 57.98 16 ILE A C 1
ATOM 802 O O . ILE B 1 16 ? 17.867 -24.923 6.787 1.00 64.74 16 ILE A O 1
ATOM 807 N N . VAL B 1 17 ? 15.976 -25.250 5.605 1.00 59.34 17 VAL A N 1
ATOM 808 C CA . VAL B 1 17 ? 15.382 -23.975 5.994 1.00 46.92 17 VAL A CA 1
ATOM 809 C C . VAL B 1 17 ? 15.360 -23.812 7.517 1.00 48.38 17 VAL A C 1
ATOM 810 O O . VAL B 1 17 ? 15.593 -22.710 8.051 1.00 50.32 17 VAL A O 1
ATOM 814 N N . MET B 1 18 ? 15.109 -24.908 8.225 1.00 42.53 18 MET A N 1
ATOM 815 C CA . MET B 1 18 ? 15.085 -24.848 9.688 1.00 55.93 18 MET A CA 1
ATOM 816 C C . MET B 1 18 ? 16.488 -24.679 10.248 1.00 58.94 18 MET A C 1
ATOM 817 O O . MET B 1 18 ? 16.692 -23.922 11.196 1.00 52.75 18 MET A O 1
ATOM 822 N N . GLN B 1 19 ? 17.455 -25.379 9.659 1.00 63.43 19 GLN A N 1
ATOM 823 C CA . GLN B 1 19 ? 18.837 -25.272 10.119 1.00 68.52 19 GLN A CA 1
ATOM 824 C C . GLN B 1 19 ? 19.360 -23.858 9.930 1.00 64.30 19 GLN A C 1
ATOM 825 O O . GLN B 1 19 ? 19.956 -23.291 10.846 1.00 63.29 19 GLN A O 1
ATOM 831 N N . LEU B 1 20 ? 19.117 -23.286 8.750 1.00 54.84 20 LEU A N 1
ATOM 832 C CA . LEU B 1 20 ? 19.593 -21.942 8.436 1.00 55.87 20 LEU A CA 1
ATOM 833 C C . LEU B 1 20 ? 18.934 -20.792 9.164 1.00 57.29 20 LEU A C 1
ATOM 834 O O . LEU B 1 20 ? 19.597 -19.850 9.589 1.00 67.05 20 LEU A O 1
ATOM 839 N N . THR B 1 21 ? 17.620 -20.859 9.291 1.00 64.74 21 THR A N 1
ATOM 840 C CA . THR B 1 21 ? 16.866 -19.784 9.916 1.00 59.96 21 THR A CA 1
ATOM 841 C C . THR B 1 21 ? 16.828 -19.933 11.418 1.00 59.35 21 THR A C 1
ATOM 842 O O . THR B 1 21 ? 16.610 -18.960 12.141 1.00 64.66 21 THR A O 1
ATOM 846 N N . GLU B 1 22 ? 17.045 -21.157 11.881 1.00 57.87 22 GLU A N 1
ATOM 847 C CA . GLU B 1 22 ? 16.993 -21.450 13.309 1.00 64.35 22 GLU A CA 1
ATOM 848 C C . GLU B 1 22 ? 15.539 -21.331 13.793 1.00 60.06 22 GLU A C 1
ATOM 849 O O . GLU B 1 22 ? 15.270 -20.967 14.930 1.00 57.06 22 GLU A O 1
ATOM 855 N N . LEU B 1 23 ? 14.598 -21.629 12.911 1.00 62.57 23 LEU A N 1
ATOM 856 C CA . LEU B 1 23 ? 13.189 -21.564 13.263 1.00 60.09 23 LEU A CA 1
ATOM 857 C C . LEU B 1 23 ? 12.656 -22.984 13.346 1.00 61.68 23 LEU A C 1
ATOM 858 O O . LEU B 1 23 ? 13.175 -23.881 12.680 1.00 60.43 23 LEU A O 1
ATOM 863 N N . SER B 1 24 ? 11.638 -23.203 14.172 1.00 60.87 24 SER A N 1
ATOM 864 C CA . SER B 1 24 ? 11.052 -24.538 14.277 1.00 63.19 24 SER A CA 1
ATOM 865 C C . SER B 1 24 ? 10.085 -24.732 13.113 1.00 59.48 24 SER A C 1
ATOM 866 O O . SER B 1 24 ? 9.566 -23.762 12.543 1.00 52.12 24 SER A O 1
ATOM 869 N N . ALA B 1 25 ? 9.834 -25.984 12.762 1.00 61.36 25 ALA A N 1
ATOM 870 C CA . ALA B 1 25 ? 8.901 -26.261 11.683 1.00 59.31 25 ALA A CA 1
ATOM 871 C C . ALA B 1 25 ? 7.575 -25.567 12.032 1.00 60.66 25 ALA A C 1
ATOM 872 O O . ALA B 1 25 ? 6.921 -24.992 11.162 1.00 51.43 25 ALA A O 1
ATOM 874 N N . ARG B 1 26 ? 7.220 -25.587 13.319 1.00 60.93 26 ARG A N 1
ATOM 875 C CA . ARG B 1 26 ? 5.986 -24.970 13.813 1.00 66.41 26 ARG A CA 1
ATOM 876 C C . ARG B 1 26 ? 5.949 -23.484 13.473 1.00 68.67 26 ARG A C 1
ATOM 877 O O . ARG B 1 26 ? 4.972 -22.988 12.894 1.00 71.05 26 ARG A O 1
ATOM 885 N N . GLN B 1 27 ? 7.017 -22.775 13.832 1.00 64.85 27 GLN A N 1
ATOM 886 C CA . GLN B 1 27 ? 7.105 -21.347 13.558 1.00 55.16 27 GLN A CA 1
ATOM 887 C C . GLN B 1 27 ? 7.019 -21.094 12.060 1.00 57.24 27 GLN A C 1
ATOM 888 O O . GLN B 1 27 ? 6.324 -20.191 11.617 1.00 55.65 27 GLN A O 1
ATOM 894 N N . ILE B 1 28 ? 7.723 -21.900 11.277 1.00 57.85 28 ILE A N 1
ATOM 895 C CA . ILE B 1 28 ? 7.711 -21.725 9.836 1.00 57.92 28 ILE A CA 1
ATOM 896 C C . ILE B 1 28 ? 6.280 -21.834 9.335 1.00 57.26 28 ILE A C 1
ATOM 897 O O . ILE B 1 28 ? 5.821 -21.011 8.540 1.00 60.17 28 ILE A O 1
ATOM 902 N N . ARG B 1 29 ? 5.572 -22.855 9.801 1.00 60.13 29 ARG A N 1
ATOM 903 C CA . ARG B 1 29 ? 4.193 -23.055 9.382 1.00 56.97 29 ARG A CA 1
ATOM 904 C C . ARG B 1 29 ? 3.362 -21.828 9.740 1.00 59.21 29 ARG A C 1
ATOM 905 O O . ARG B 1 29 ? 2.634 -21.277 8.899 1.00 56.17 29 ARG A O 1
ATOM 913 N N . TYR B 1 30 ? 3.517 -21.386 10.984 1.00 50.33 30 TYR A N 1
ATOM 914 C CA . TYR B 1 30 ? 2.822 -20.214 11.487 1.00 51.40 30 TYR A CA 1
ATOM 915 C C . TYR B 1 30 ? 2.992 -18.975 10.599 1.00 56.75 30 TYR A C 1
ATOM 916 O O . TYR B 1 30 ? 2.008 -18.318 10.254 1.00 64.90 30 TYR A O 1
ATOM 925 N N . TYR B 1 31 ? 4.229 -18.646 10.221 1.00 64.18 31 TYR A N 1
ATOM 926 C CA . TYR B 1 31 ? 4.471 -17.471 9.366 1.00 56.20 31 TYR A CA 1
ATOM 927 C C . TYR B 1 31 ? 3.839 -17.694 7.993 1.00 48.42 31 TYR A C 1
ATOM 928 O O . TYR B 1 31 ? 3.432 -16.744 7.323 1.00 43.76 31 TYR A O 1
ATOM 937 N N . GLU B 1 32 ? 3.770 -18.949 7.561 1.00 49.05 32 GLU A N 1
ATOM 938 C CA . GLU B 1 32 ? 3.140 -19.256 6.282 1.00 53.99 32 GLU A CA 1
ATOM 939 C C . GLU B 1 32 ? 1.615 -19.022 6.425 1.00 58.54 32 GLU A C 1
ATOM 940 O O . GLU B 1 32 ? 0.972 -18.448 5.535 1.00 52.78 32 GLU A O 1
ATOM 946 N N . GLU B 1 33 ? 1.049 -19.459 7.552 1.00 54.01 33 GLU A N 1
ATOM 947 C CA . GLU B 1 33 ? -0.385 -19.295 7.809 1.00 62.61 33 GLU A CA 1
ATOM 948 C C . GLU B 1 33 ? -0.795 -17.825 7.920 1.00 66.03 33 GLU A C 1
ATOM 949 O O . GLU B 1 33 ? -1.966 -17.482 7.729 1.00 69.26 33 GLU A O 1
ATOM 955 N N . ASN B 1 34 ? 0.175 -16.961 8.212 1.00 61.20 34 ASN A N 1
ATOM 956 C CA . ASN B 1 34 ? -0.077 -15.530 8.302 1.00 47.22 34 ASN A CA 1
ATOM 957 C C . ASN B 1 34 ? 0.267 -14.799 7.009 1.00 46.61 34 ASN A C 1
ATOM 958 O O . ASN B 1 34 ? 0.383 -13.578 6.989 1.00 50.20 34 ASN A O 1
ATOM 963 N N . GLY B 1 35 ? 0.442 -15.535 5.921 1.00 47.71 35 GLY A N 1
ATOM 964 C CA . GLY B 1 35 ? 0.743 -14.869 4.660 1.00 53.93 35 GLY A CA 1
ATOM 965 C C . GLY B 1 35 ? 2.099 -14.190 4.498 1.00 59.07 35 GLY A C 1
ATOM 966 O O . GLY B 1 35 ? 2.276 -13.389 3.572 1.00 57.68 35 GLY A O 1
ATOM 967 N N . LEU B 1 36 ? 3.054 -14.500 5.380 1.00 62.96 36 LEU A N 1
ATOM 968 C CA . LEU B 1 36 ? 4.400 -13.920 5.304 1.00 59.09 36 LEU A CA 1
ATOM 969 C C . LEU B 1 36 ? 5.264 -14.589 4.233 1.00 55.66 36 LEU A C 1
ATOM 970 O O . LEU B 1 36 ? 6.115 -13.949 3.635 1.00 52.09 36 LEU A O 1
ATOM 975 N N . ILE B 1 37 ? 5.038 -15.869 3.973 1.00 55.82 37 ILE A N 1
ATOM 976 C CA . ILE B 1 37 ? 5.806 -16.563 2.952 1.00 60.08 37 ILE A CA 1
ATOM 977 C C . ILE B 1 37 ? 4.847 -17.468 2.204 1.00 60.09 37 ILE A C 1
ATOM 978 O O . ILE B 1 37 ? 3.744 -17.691 2.674 1.00 62.83 37 ILE A O 1
ATOM 983 N N . PHE B 1 38 ? 5.264 -18.006 1.058 1.00 64.73 38 PHE A N 1
ATOM 984 C CA . PHE B 1 38 ? 4.381 -18.856 0.264 1.00 66.28 38 PHE A CA 1
ATOM 985 C C . PHE B 1 38 ? 5.047 -20.070 -0.377 1.00 60.93 38 PHE A C 1
ATOM 986 O O . PHE B 1 38 ? 5.195 -20.149 -1.598 1.00 62.06 38 PHE A O 1
ATOM 994 N N . PRO B 1 39 ? 5.430 -21.052 0.440 1.00 53.43 39 PRO A N 1
ATOM 995 C CA . PRO B 1 39 ? 6.076 -22.249 -0.095 1.00 56.97 39 PRO A CA 1
ATOM 996 C C . PRO B 1 39 ? 5.163 -23.225 -0.833 1.00 63.42 39 PRO A C 1
ATOM 997 O O . PRO B 1 39 ? 4.260 -23.802 -0.235 1.00 75.64 39 PRO A O 1
ATOM 1001 N N . ALA B 1 40 ? 5.415 -23.421 -2.126 1.00 61.09 40 ALA A N 1
ATOM 1002 C CA . ALA B 1 40 ? 4.647 -24.359 -2.943 1.00 54.64 40 ALA A CA 1
ATOM 1003 C C . ALA B 1 40 ? 4.790 -25.752 -2.367 1.00 55.50 40 ALA A C 1
ATOM 1004 O O . ALA B 1 40 ? 5.341 -25.915 -1.281 1.00 56.64 40 ALA A O 1
ATOM 1006 N N . ARG B 1 41 ? 4.284 -26.757 -3.083 1.00 66.64 41 ARG A N 1
ATOM 1007 C CA . ARG B 1 41 ? 4.349 -28.139 -2.603 1.00 73.04 41 ARG A CA 1
ATOM 1008 C C . ARG B 1 41 ? 4.730 -29.160 -3.669 1.00 81.14 41 ARG A C 1
ATOM 1009 O O . ARG B 1 41 ? 4.361 -29.021 -4.839 1.00 80.72 41 ARG A O 1
ATOM 1017 N N . THR B 1 42 ? 5.469 -30.189 -3.250 1.00 89.04 42 THR A N 1
ATOM 1018 C CA . THR B 1 42 ? 5.915 -31.252 -4.152 1.00 99.86 42 THR A CA 1
ATOM 1019 C C . THR B 1 42 ? 4.808 -32.268 -4.405 1.00 110.28 42 THR A C 1
ATOM 1020 O O . THR B 1 42 ? 3.627 -32.003 -4.170 1.00 112.28 42 THR A O 1
ATOM 1024 N N . GLU B 1 43 ? 5.207 -33.442 -4.883 1.00 119.52 43 GLU A N 1
ATOM 1025 C CA . GLU B 1 43 ? 4.266 -34.516 -5.157 1.00 127.09 43 GLU A CA 1
ATOM 1026 C C . GLU B 1 43 ? 3.962 -35.204 -3.828 1.00 128.40 43 GLU A C 1
ATOM 1027 O O . GLU B 1 43 ? 2.856 -35.711 -3.618 1.00 132.07 43 GLU A O 1
ATOM 1033 N N . GLY B 1 44 ? 4.956 -35.214 -2.938 1.00 125.11 44 GLY A N 1
ATOM 1034 C CA . GLY B 1 44 ? 4.794 -35.826 -1.630 1.00 118.48 44 GLY A CA 1
ATOM 1035 C C . GLY B 1 44 ? 4.142 -34.855 -0.667 1.00 114.81 44 GLY A C 1
ATOM 1036 O O . GLY B 1 44 ? 4.075 -35.098 0.539 1.00 117.61 44 GLY A O 1
ATOM 1037 N N . ASN B 1 45 ? 3.662 -33.745 -1.221 1.00 108.86 45 ASN A N 1
ATOM 1038 C CA . ASN B 1 45 ? 3.000 -32.689 -0.460 1.00 107.07 45 ASN A CA 1
ATOM 1039 C C . ASN B 1 45 ? 3.962 -31.953 0.485 1.00 102.83 45 ASN A C 1
ATOM 1040 O O . ASN B 1 45 ? 3.537 -31.085 1.261 1.00 101.07 45 ASN A O 1
ATOM 1045 N N . ARG B 1 46 ? 5.250 -32.299 0.415 1.00 94.74 46 ARG A N 1
ATOM 1046 C CA . ARG B 1 46 ? 6.257 -31.639 1.245 1.00 82.59 46 ARG A CA 1
ATOM 1047 C C . ARG B 1 46 ? 6.440 -30.202 0.766 1.00 69.25 46 ARG A C 1
ATOM 1048 O O . ARG B 1 46 ? 6.373 -29.910 -0.426 1.00 65.57 46 ARG A O 1
ATOM 1056 N N . ARG B 1 47 ? 6.659 -29.303 1.710 1.00 62.93 47 ARG A N 1
ATOM 1057 C CA . ARG B 1 47 ? 6.850 -27.893 1.395 1.00 64.70 47 ARG A CA 1
ATOM 1058 C C . ARG B 1 47 ? 8.205 -27.566 0.718 1.00 65.71 47 ARG A C 1
ATOM 1059 O O . ARG B 1 47 ? 9.256 -28.107 1.077 1.00 58.28 47 ARG A O 1
ATOM 1067 N N . LEU B 1 48 ? 8.159 -26.682 -0.271 1.00 58.55 48 LEU A N 1
ATOM 1068 C CA . LEU B 1 48 ? 9.341 -26.260 -0.994 1.00 54.05 48 LEU A CA 1
ATOM 106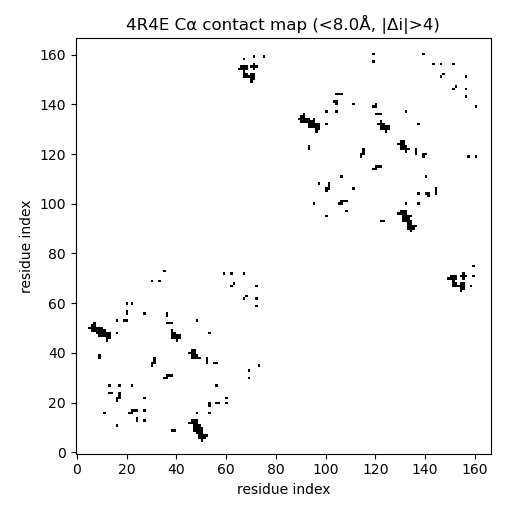9 C C . LEU B 1 48 ? 9.399 -24.744 -0.958 1.00 62.11 48 LEU A C 1
ATOM 1070 O O . LEU B 1 48 ? 8.546 -24.089 -1.569 1.00 54.99 48 LEU A O 1
ATOM 1075 N N . PHE B 1 49 ? 10.401 -24.182 -0.266 1.00 56.32 49 PHE A N 1
ATOM 1076 C CA . PHE B 1 49 ? 10.521 -22.728 -0.178 1.00 50.58 49 PHE A CA 1
ATOM 1077 C C . PHE B 1 49 ? 11.391 -22.122 -1.274 1.00 54.72 49 PHE A C 1
ATOM 1078 O O . PHE B 1 49 ? 12.222 -22.800 -1.875 1.00 62.97 49 PHE A O 1
ATOM 1086 N N . SER B 1 50 ? 11.176 -20.839 -1.537 1.00 51.53 50 SER A N 1
ATOM 1087 C CA . SER B 1 50 ? 11.921 -20.116 -2.545 1.00 51.08 50 SER A CA 1
ATOM 1088 C C . SER B 1 50 ? 13.013 -19.293 -1.849 1.00 58.87 50 SER A C 1
ATOM 1089 O O . SER B 1 50 ? 13.022 -19.139 -0.626 1.00 59.58 50 SER A O 1
ATOM 1092 N N . PHE B 1 51 ? 13.914 -18.729 -2.633 1.00 51.56 51 PHE A N 1
ATOM 1093 C CA . PHE B 1 51 ? 14.963 -17.944 -2.045 1.00 57.44 51 PHE A CA 1
ATOM 1094 C C . PHE B 1 51 ? 14.371 -16.745 -1.293 1.00 52.27 51 PHE A C 1
ATOM 1095 O O . PHE B 1 51 ? 14.803 -16.426 -0.178 1.00 55.04 51 PHE A O 1
ATOM 1103 N N . HIS B 1 52 ? 13.385 -16.085 -1.896 1.00 49.00 52 HIS A N 1
ATOM 1104 C CA . HIS B 1 52 ? 12.742 -14.938 -1.251 1.00 48.86 52 HIS A CA 1
ATOM 1105 C C . HIS B 1 52 ? 12.102 -15.390 0.066 1.00 49.64 52 HIS A C 1
ATOM 1106 O O . HIS B 1 52 ? 12.101 -14.648 1.052 1.00 50.74 52 HIS A O 1
ATOM 1113 N N . ASP B 1 53 ? 11.566 -16.611 0.086 1.00 41.09 53 ASP A N 1
ATOM 1114 C CA . ASP B 1 53 ? 10.963 -17.120 1.308 1.00 46.77 53 ASP A CA 1
ATOM 1115 C C . ASP B 1 53 ? 12.020 -17.229 2.403 1.00 49.06 53 ASP A C 1
ATOM 1116 O O . ASP B 1 53 ? 11.844 -16.671 3.501 1.00 48.36 53 ASP A O 1
ATOM 1121 N N . VAL B 1 54 ? 13.119 -17.936 2.106 1.00 52.85 54 VAL A N 1
ATOM 1122 C CA . VAL B 1 54 ? 14.203 -18.123 3.081 1.00 46.30 54 VAL A CA 1
ATOM 1123 C C . VAL B 1 54 ? 14.770 -16.768 3.500 1.00 43.74 54 VAL A C 1
ATOM 1124 O O . VAL B 1 54 ? 15.036 -16.502 4.683 1.00 38.23 54 VAL A O 1
ATOM 1128 N N . ASP B 1 55 ? 14.916 -15.880 2.535 1.00 37.28 55 ASP A N 1
ATOM 1129 C CA . ASP B 1 55 ? 15.421 -14.557 2.861 1.00 40.05 55 ASP A CA 1
ATOM 1130 C C . ASP B 1 55 ? 14.461 -13.881 3.865 1.00 47.65 55 ASP A C 1
ATOM 1131 O O . ASP B 1 55 ? 14.895 -13.355 4.894 1.00 51.26 55 ASP A O 1
ATOM 1136 N N . LYS B 1 56 ? 13.154 -13.907 3.588 1.00 51.85 56 LYS A N 1
ATOM 1137 C CA . LYS B 1 56 ? 12.188 -13.308 4.519 1.00 42.94 56 LYS A CA 1
ATOM 1138 C C . LYS B 1 56 ? 12.194 -13.993 5.882 1.00 41.06 56 LYS A C 1
ATOM 1139 O O . LYS B 1 56 ? 12.088 -13.327 6.926 1.00 35.45 56 LYS A O 1
ATOM 1145 N N . LEU B 1 57 ? 12.312 -15.320 5.884 1.00 35.92 57 LEU A N 1
ATOM 1146 C CA . LEU B 1 57 ? 12.356 -16.047 7.141 1.00 41.41 57 LEU A CA 1
ATOM 1147 C C . LEU B 1 57 ? 13.590 -15.643 7.985 1.00 56.60 57 LEU A C 1
ATOM 1148 O O . LEU B 1 57 ? 13.510 -15.589 9.222 1.00 59.74 57 LEU A O 1
ATOM 1153 N N . LEU B 1 58 ? 14.727 -15.369 7.332 1.00 51.87 58 LEU A N 1
ATOM 1154 C CA . LEU B 1 58 ? 15.927 -14.962 8.066 1.00 49.15 58 LEU A CA 1
ATOM 1155 C C . LEU B 1 58 ? 15.671 -13.598 8.681 1.00 43.30 58 LEU A C 1
ATOM 1156 O O . LEU B 1 58 ? 16.137 -13.288 9.784 1.00 50.20 58 LEU A O 1
ATOM 1161 N N . GLU B 1 59 ? 14.930 -12.775 7.954 1.00 35.29 59 GLU A N 1
ATOM 1162 C CA . GLU B 1 59 ? 14.588 -11.445 8.442 1.00 40.10 59 GLU A CA 1
ATOM 1163 C C . GLU B 1 59 ? 13.617 -11.551 9.620 1.00 50.68 59 GLU A C 1
ATOM 1164 O O . GLU B 1 59 ? 13.689 -10.756 10.559 1.00 52.00 59 GLU A O 1
ATOM 1170 N N . ILE B 1 60 ? 12.710 -12.531 9.568 1.00 51.56 60 ILE A N 1
ATOM 1171 C CA . ILE B 1 60 ? 11.741 -12.716 10.644 1.00 54.48 60 ILE A CA 1
ATOM 1172 C C . ILE B 1 60 ? 12.500 -13.131 11.900 1.00 53.19 60 ILE A C 1
ATOM 1173 O O . ILE B 1 60 ? 12.242 -12.617 12.988 1.00 53.19 60 ILE A O 1
ATOM 1178 N N . LYS B 1 61 ? 13.450 -14.049 11.746 1.00 50.93 61 LYS A N 1
ATOM 1179 C CA . LYS B 1 61 ? 14.257 -14.486 12.886 1.00 58.22 61 LYS A CA 1
ATOM 1180 C C . LYS B 1 61 ? 14.947 -13.273 13.508 1.00 61.55 61 LYS A C 1
ATOM 1181 O O . LYS B 1 61 ? 14.952 -13.099 14.728 1.00 63.29 61 LYS A O 1
ATOM 1187 N N . HIS B 1 62 ? 15.504 -12.420 12.654 1.00 58.63 62 HIS A N 1
ATOM 1188 C CA . HIS B 1 62 ? 16.201 -11.228 13.113 1.00 56.14 62 HIS A CA 1
ATOM 1189 C C . HIS B 1 62 ? 15.278 -10.266 13.862 1.00 57.03 62 HIS A C 1
ATOM 1190 O O . HIS B 1 62 ? 15.609 -9.803 14.958 1.00 51.81 62 HIS A O 1
ATOM 1197 N N . LEU B 1 63 ? 14.122 -9.960 13.274 1.00 60.17 63 LEU A N 1
ATOM 1198 C CA . LEU B 1 63 ? 13.176 -9.065 13.935 1.00 55.79 63 LEU A CA 1
ATOM 1199 C C . LEU B 1 63 ? 12.723 -9.654 15.280 1.00 55.04 63 LEU A C 1
ATOM 1200 O O . LEU B 1 63 ? 12.576 -8.924 16.265 1.00 56.06 63 LEU A O 1
ATOM 1205 N N . ILE B 1 64 ? 12.517 -10.967 15.333 1.00 49.46 64 ILE A N 1
ATOM 1206 C CA . ILE B 1 64 ? 12.105 -11.592 16.585 1.00 58.34 64 ILE A CA 1
ATOM 1207 C C . ILE B 1 64 ? 13.151 -11.326 17.663 1.00 63.04 64 ILE A C 1
ATOM 1208 O O . ILE B 1 64 ? 12.829 -10.939 18.786 1.00 61.78 64 ILE A O 1
ATOM 1213 N N . GLU B 1 65 ? 14.416 -11.518 17.313 1.00 67.35 65 GLU A N 1
ATOM 1214 C CA . GLU B 1 65 ? 15.486 -11.303 18.276 1.00 68.44 65 GLU A CA 1
ATOM 1215 C C . GLU B 1 65 ? 15.527 -9.868 18.771 1.00 67.24 65 GLU A C 1
ATOM 1216 O O . GLU B 1 65 ? 15.994 -9.606 19.871 1.00 69.51 65 GLU A O 1
ATOM 1222 N N . GLN B 1 66 ? 15.039 -8.937 17.960 1.00 65.10 66 GLN A N 1
ATOM 1223 C CA . GLN B 1 66 ? 15.032 -7.540 18.358 1.00 61.01 66 GLN A CA 1
ATOM 1224 C C . GLN B 1 66 ? 13.767 -7.165 19.098 1.00 64.92 66 GLN A C 1
ATOM 1225 O O . GLN B 1 66 ? 13.526 -5.987 19.365 1.00 65.87 66 GLN A O 1
ATOM 1231 N N . GLY B 1 67 ? 12.948 -8.166 19.411 1.00 60.43 67 GLY A N 1
ATOM 1232 C CA . GLY B 1 67 ? 11.723 -7.905 20.149 1.00 60.88 67 GLY A CA 1
ATOM 1233 C C . GLY B 1 67 ? 10.479 -7.498 19.380 1.00 62.00 67 GLY A C 1
ATOM 1234 O O . GLY B 1 67 ? 9.458 -7.207 19.997 1.00 62.97 67 GLY A O 1
ATOM 1235 N N . VAL B 1 68 ? 10.540 -7.484 18.052 1.00 57.97 68 VAL A N 1
ATOM 1236 C CA . VAL B 1 68 ? 9.381 -7.096 17.261 1.00 59.20 68 VAL A CA 1
ATOM 1237 C C . VAL B 1 68 ? 8.311 -8.177 17.335 1.00 61.02 68 VAL A C 1
ATOM 1238 O O . VAL B 1 68 ? 8.621 -9.362 17.282 1.00 66.55 68 VAL A O 1
ATOM 1242 N N . ASN B 1 69 ? 7.053 -7.770 17.476 1.00 64.25 69 ASN A N 1
ATOM 1243 C CA . ASN B 1 69 ? 5.943 -8.724 17.539 1.00 63.09 69 ASN A CA 1
ATOM 1244 C C . ASN B 1 69 ? 5.389 -9.027 16.147 1.00 60.74 69 ASN A C 1
ATOM 1245 O O . ASN B 1 69 ? 5.800 -8.423 15.153 1.00 57.11 69 ASN A O 1
ATOM 1250 N N . MET B 1 70 ? 4.446 -9.963 16.087 1.00 66.93 70 MET A N 1
ATOM 1251 C CA . MET B 1 70 ? 3.823 -10.371 14.828 1.00 63.27 70 MET A CA 1
ATOM 1252 C C . MET B 1 70 ? 3.328 -9.194 13.994 1.00 64.13 70 MET A C 1
ATOM 1253 O O . MET B 1 70 ? 3.525 -9.151 12.768 1.00 63.06 70 MET A O 1
ATOM 1258 N N . ALA B 1 71 ? 2.672 -8.252 14.670 1.00 59.27 71 ALA A N 1
ATOM 1259 C CA . ALA B 1 71 ? 2.131 -7.051 14.036 1.00 57.58 71 ALA A CA 1
ATOM 1260 C C . ALA B 1 71 ? 3.237 -6.270 13.343 1.00 53.50 71 ALA A C 1
ATOM 1261 O O . ALA B 1 71 ? 3.052 -5.753 12.237 1.00 54.92 71 ALA A O 1
ATOM 1263 N N . GLY B 1 72 ? 4.384 -6.185 14.017 1.00 55.62 72 GLY A N 1
ATOM 1264 C CA . GLY B 1 72 ? 5.535 -5.480 13.477 1.00 54.14 72 GLY A CA 1
ATOM 1265 C C . GLY B 1 72 ? 6.079 -6.198 12.257 1.00 60.00 72 GLY A C 1
ATOM 1266 O O . GLY B 1 72 ? 6.279 -5.584 11.195 1.00 57.34 72 GLY A O 1
ATOM 1267 N N . ILE B 1 73 ? 6.305 -7.504 12.411 1.00 54.74 73 ILE A N 1
ATOM 1268 C CA . ILE B 1 73 ? 6.809 -8.329 11.325 1.00 59.89 73 ILE A CA 1
ATOM 1269 C C . ILE B 1 73 ? 5.978 -8.051 10.073 1.00 61.12 73 ILE A C 1
ATOM 1270 O O . ILE B 1 73 ? 6.517 -7.712 9.023 1.00 67.42 73 ILE A O 1
ATOM 1275 N N . LYS B 1 74 ? 4.662 -8.182 10.195 1.00 63.54 74 LYS A N 1
ATOM 1276 C CA . LYS B 1 74 ? 3.775 -7.954 9.056 1.00 66.69 74 LYS A CA 1
ATOM 1277 C C . LYS B 1 74 ? 3.978 -6.586 8.428 1.00 62.64 74 LYS A C 1
ATOM 1278 O O . LYS B 1 74 ? 4.222 -6.480 7.229 1.00 62.08 74 LYS A O 1
ATOM 1284 N N . GLN B 1 75 ? 3.880 -5.534 9.230 1.00 59.99 75 GLN A N 1
ATOM 1285 C CA . GLN B 1 75 ? 4.054 -4.193 8.692 1.00 60.63 75 GLN A CA 1
ATOM 1286 C C . GLN B 1 75 ? 5.327 -4.084 7.889 1.00 63.15 75 GLN A C 1
ATOM 1287 O O . GLN B 1 75 ? 5.300 -3.712 6.717 1.00 62.66 75 GLN A O 1
ATOM 1293 N N . ILE B 1 76 ? 6.445 -4.404 8.538 1.00 64.51 76 ILE A N 1
ATOM 1294 C CA . ILE B 1 76 ? 7.755 -4.337 7.910 1.00 62.81 76 ILE A CA 1
ATOM 1295 C C . ILE B 1 76 ? 7.839 -5.120 6.598 1.00 72.08 76 ILE A C 1
ATOM 1296 O O . ILE B 1 76 ? 8.126 -4.532 5.554 1.00 80.43 76 ILE A O 1
ATOM 1301 N N . LEU B 1 77 ? 7.585 -6.428 6.632 1.00 69.16 77 LEU A N 1
ATOM 1302 C CA . LEU B 1 77 ? 7.653 -7.226 5.408 1.00 71.41 77 LEU A CA 1
ATOM 1303 C C . LEU B 1 77 ? 6.745 -6.670 4.325 1.00 75.48 77 LEU A C 1
ATOM 1304 O O . LEU B 1 77 ? 7.086 -6.702 3.145 1.00 82.25 77 LEU A O 1
ATOM 1309 N N . ALA B 1 78 ? 5.585 -6.163 4.723 1.00 76.58 78 ALA A N 1
ATOM 1310 C CA . ALA B 1 78 ? 4.663 -5.585 3.758 1.00 79.38 78 ALA A CA 1
ATOM 1311 C C . ALA B 1 78 ? 5.309 -4.356 3.112 1.00 82.53 78 ALA A C 1
ATOM 1312 O O . ALA B 1 78 ? 5.366 -4.244 1.887 1.00 83.71 78 ALA A O 1
ATOM 1314 N N . LYS B 1 79 ? 5.811 -3.444 3.940 1.00 89.17 79 LYS A N 1
ATOM 1315 C CA . LYS B 1 79 ? 6.442 -2.229 3.436 1.00 95.91 79 LYS A CA 1
ATOM 1316 C C . LYS B 1 79 ? 7.718 -2.523 2.661 1.00 98.77 79 LYS A C 1
ATOM 1317 O O . LYS B 1 79 ? 8.285 -1.636 2.029 1.00 101.95 79 LYS A O 1
ATOM 1323 N N . ALA B 1 80 ? 8.172 -3.769 2.713 1.00 101.94 80 ALA A N 1
ATOM 1324 C CA . ALA B 1 80 ? 9.372 -4.149 1.986 1.00 106.18 80 ALA A CA 1
ATOM 1325 C C . ALA B 1 80 ? 8.937 -4.562 0.585 1.00 110.35 80 ALA A C 1
ATOM 1326 O O . ALA B 1 80 ? 9.646 -4.333 -0.394 1.00 111.44 80 ALA A O 1
ATOM 1328 N N . GLU B 1 81 ? 7.757 -5.165 0.498 1.00 115.00 81 GLU A N 1
ATOM 1329 C CA . GLU B 1 81 ? 7.222 -5.600 -0.783 1.00 122.31 81 GLU A CA 1
ATOM 1330 C C . GLU B 1 81 ? 6.751 -4.386 -1.563 1.00 126.58 81 GLU A C 1
ATOM 1331 O O . GLU B 1 81 ? 6.557 -4.455 -2.774 1.00 128.39 81 GLU A O 1
ATOM 1337 N N . ALA B 1 82 ? 6.569 -3.274 -0.861 1.00 131.46 82 ALA A N 1
ATOM 1338 C CA . ALA B 1 82 ? 6.119 -2.045 -1.495 1.00 138.11 82 ALA A CA 1
ATOM 1339 C C . ALA B 1 82 ? 7.293 -1.127 -1.834 1.00 143.84 82 ALA A C 1
ATOM 1340 O O . ALA B 1 82 ? 7.107 -0.075 -2.448 1.00 144.01 82 ALA A O 1
ATOM 1342 N N . GLU B 1 83 ? 8.497 -1.533 -1.432 1.00 151.32 83 GLU A N 1
ATOM 1343 C CA . GLU B 1 83 ? 9.714 -0.757 -1.691 1.00 156.63 83 GLU A CA 1
ATOM 1344 C C . GLU B 1 83 ? 10.221 -0.965 -3.117 1.00 157.85 83 GLU A C 1
ATOM 1345 O O . GLU B 1 83 ? 10.236 0.021 -3.887 1.00 158.52 83 GLU A O 1
#